Protein AF-A0A533XW30-F1 (afdb_monomer)

Structure (mmCIF, N/CA/C/O backbone):
data_AF-A0A533XW30-F1
#
_entry.id   AF-A0A533XW30-F1
#
loop_
_atom_site.group_PDB
_atom_site.id
_atom_site.type_symbol
_atom_site.label_atom_id
_atom_site.label_alt_id
_atom_site.label_comp_id
_atom_site.label_asym_id
_atom_site.label_entity_id
_atom_site.label_seq_id
_atom_site.pdbx_PDB_ins_code
_atom_site.Cartn_x
_atom_site.Cartn_y
_atom_site.Cartn_z
_atom_site.occupancy
_atom_site.B_iso_or_equiv
_atom_site.auth_seq_id
_atom_site.auth_comp_id
_atom_site.auth_asym_id
_atom_site.auth_atom_id
_atom_site.pdbx_PDB_model_num
ATOM 1 N N . ALA A 1 1 ? -16.658 -0.355 0.152 1.00 88.31 1 ALA A N 1
ATOM 2 C CA . ALA A 1 1 ? -16.508 0.813 -0.761 1.00 88.31 1 ALA A CA 1
ATOM 3 C C . ALA A 1 1 ? -15.546 0.482 -1.913 1.00 88.31 1 ALA A C 1
ATOM 5 O O . ALA A 1 1 ? -14.877 -0.538 -1.824 1.00 88.31 1 ALA A O 1
ATOM 6 N N . PHE A 1 2 ? -15.464 1.294 -2.980 1.00 96.94 2 PHE A N 1
ATOM 7 C CA . PHE A 1 2 ? -14.428 1.165 -4.026 1.00 96.94 2 PHE A CA 1
ATOM 8 C 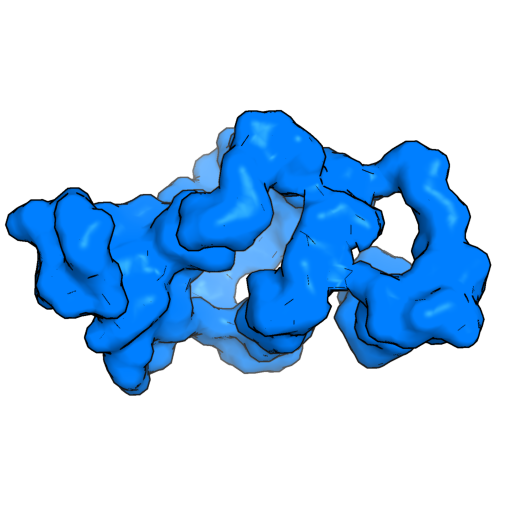C . PHE A 1 2 ? -13.508 2.392 -4.002 1.00 96.94 2 PHE A C 1
ATOM 10 O O . PHE A 1 2 ? -13.936 3.493 -4.352 1.00 96.94 2 PHE A O 1
ATOM 17 N N . ILE A 1 3 ? -12.260 2.215 -3.565 1.00 98.19 3 ILE A N 1
ATOM 18 C CA . ILE A 1 3 ? -11.280 3.296 -3.401 1.00 98.19 3 ILE A CA 1
ATOM 19 C C . ILE A 1 3 ? -10.204 3.171 -4.476 1.00 98.19 3 ILE A C 1
ATOM 21 O O . ILE A 1 3 ? -9.619 2.110 -4.650 1.00 98.19 3 ILE A O 1
ATOM 25 N N . ARG A 1 4 ? -9.919 4.261 -5.192 1.00 97.88 4 ARG A N 1
ATOM 26 C CA . ARG A 1 4 ? -8.837 4.320 -6.185 1.00 97.88 4 ARG A CA 1
ATOM 27 C C . ARG A 1 4 ? -7.686 5.154 -5.654 1.00 97.88 4 ARG A C 1
ATOM 29 O O . ARG A 1 4 ? -7.915 6.236 -5.109 1.00 97.88 4 ARG A O 1
ATOM 36 N N . VAL A 1 5 ? -6.470 4.669 -5.857 1.00 97.69 5 VAL A N 1
ATOM 37 C CA . VAL A 1 5 ? -5.233 5.354 -5.494 1.00 97.69 5 VAL A CA 1
ATOM 38 C C . VAL A 1 5 ? -4.272 5.232 -6.663 1.00 97.69 5 VAL A C 1
ATOM 40 O O . VAL A 1 5 ? -3.973 4.124 -7.084 1.00 97.69 5 VAL A O 1
ATOM 43 N N . ASN A 1 6 ? -3.790 6.362 -7.175 1.00 97.19 6 ASN A N 1
ATOM 44 C CA . ASN A 1 6 ? -2.651 6.368 -8.083 1.00 97.19 6 ASN A CA 1
ATOM 45 C C . ASN A 1 6 ? -1.392 6.619 -7.249 1.00 97.19 6 ASN A C 1
ATOM 47 O O . ASN A 1 6 ? -1.242 7.688 -6.653 1.00 97.19 6 ASN A O 1
ATOM 51 N N . CYS A 1 7 ? -0.536 5.604 -7.154 1.00 96.12 7 CYS A N 1
ATOM 52 C CA . CYS A 1 7 ? 0.643 5.609 -6.298 1.00 96.12 7 CYS A CA 1
ATOM 53 C C . CYS A 1 7 ? 1.715 6.585 -6.798 1.00 96.12 7 CYS A C 1
ATOM 55 O O . CYS A 1 7 ? 2.387 7.201 -5.977 1.00 96.12 7 CYS A O 1
ATOM 57 N N . ALA A 1 8 ? 1.817 6.792 -8.113 1.00 94.88 8 ALA A N 1
ATOM 58 C CA . ALA A 1 8 ? 2.750 7.745 -8.714 1.00 94.88 8 ALA A CA 1
ATOM 59 C C . ALA A 1 8 ? 2.338 9.217 -8.500 1.00 94.88 8 ALA A C 1
ATOM 61 O O . ALA A 1 8 ? 3.181 10.111 -8.530 1.00 94.88 8 ALA A O 1
ATOM 62 N N . ALA A 1 9 ? 1.049 9.486 -8.263 1.00 95.75 9 ALA A N 1
ATOM 63 C CA . ALA A 1 9 ? 0.530 10.839 -8.047 1.00 95.75 9 ALA A CA 1
ATOM 64 C C . ALA A 1 9 ? 0.719 11.363 -6.610 1.00 95.75 9 ALA A C 1
ATOM 66 O O . ALA A 1 9 ? 0.489 12.546 -6.351 1.00 95.75 9 ALA A O 1
ATOM 67 N N . ILE A 1 10 ? 1.098 10.500 -5.663 1.00 95.38 10 ILE A N 1
ATOM 68 C CA . ILE A 1 10 ? 1.284 10.862 -4.255 1.00 95.38 10 ILE A CA 1
ATOM 69 C C . ILE A 1 10 ? 2.786 10.973 -3.971 1.00 95.38 10 ILE A C 1
ATOM 71 O O . ILE A 1 10 ? 3.535 10.059 -4.315 1.00 95.38 10 ILE A O 1
ATOM 75 N N . PRO A 1 11 ? 3.252 12.045 -3.303 1.00 95.31 11 PRO A N 1
ATOM 76 C CA . PRO A 1 11 ? 4.650 12.151 -2.909 1.00 95.31 11 PRO A CA 1
ATOM 77 C C . PRO A 1 11 ? 5.120 10.929 -2.113 1.00 95.31 11 PRO A C 1
ATOM 79 O O . PRO A 1 11 ? 4.439 10.478 -1.190 1.00 95.31 11 PRO A O 1
ATOM 82 N N . THR A 1 12 ? 6.324 10.443 -2.415 1.00 92.88 12 THR A N 1
ATOM 83 C CA . THR A 1 12 ? 6.968 9.294 -1.752 1.00 92.88 12 THR A CA 1
ATOM 84 C C . THR A 1 12 ? 6.962 9.411 -0.225 1.00 92.88 12 THR A C 1
ATOM 86 O O . THR A 1 12 ? 6.778 8.420 0.470 1.00 92.88 12 THR A O 1
ATOM 89 N N . SER A 1 13 ? 7.110 10.621 0.317 1.00 91.94 13 SER A N 1
ATOM 90 C CA . SER A 1 13 ? 7.095 10.871 1.763 1.00 91.94 13 SER A CA 1
ATOM 91 C C . SER A 1 13 ? 5.711 10.753 2.4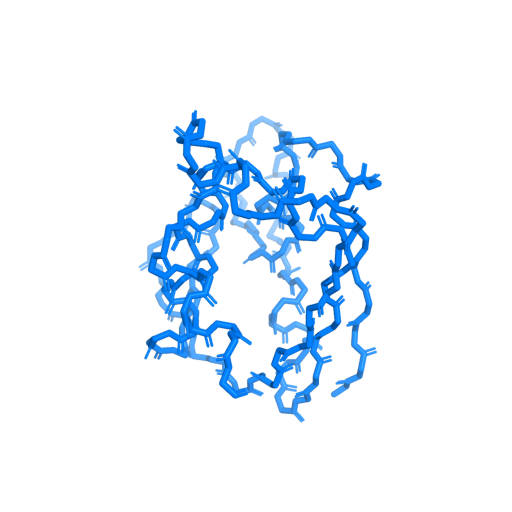11 1.00 91.94 13 SER A C 1
ATOM 93 O O . SER A 1 13 ? 5.616 10.649 3.630 1.00 91.94 13 SER A O 1
ATOM 95 N N . LEU A 1 14 ? 4.634 10.782 1.621 1.00 94.44 14 LEU A N 1
ATOM 96 C CA . LEU A 1 14 ? 3.252 10.782 2.104 1.00 94.44 14 LEU A CA 1
ATOM 97 C C . LEU A 1 14 ? 2.493 9.497 1.768 1.00 94.44 14 LEU A C 1
ATOM 99 O O . LEU A 1 14 ? 1.482 9.224 2.410 1.00 94.44 14 LEU A O 1
ATOM 103 N N . ILE A 1 15 ? 2.958 8.695 0.806 1.00 96.69 15 ILE A N 1
ATOM 104 C CA . ILE A 1 15 ? 2.221 7.517 0.321 1.00 96.69 15 ILE A CA 1
ATOM 105 C C . ILE A 1 15 ? 1.883 6.516 1.432 1.00 96.69 15 ILE A C 1
ATOM 107 O O . ILE A 1 15 ? 0.749 6.047 1.492 1.00 96.69 15 ILE A O 1
ATOM 111 N N . ALA A 1 16 ? 2.810 6.241 2.354 1.00 96.12 16 ALA A N 1
ATOM 112 C CA . ALA A 1 16 ? 2.550 5.340 3.477 1.00 96.12 16 ALA A CA 1
ATOM 113 C C . ALA A 1 16 ? 1.429 5.877 4.385 1.00 96.12 16 ALA A C 1
ATOM 115 O O . ALA A 1 16 ? 0.497 5.157 4.731 1.00 96.12 16 ALA A O 1
ATOM 116 N N . SER A 1 17 ? 1.483 7.171 4.704 1.00 96.50 17 SER A N 1
ATOM 117 C CA . SER A 1 17 ? 0.481 7.860 5.521 1.00 96.50 17 SER A CA 1
ATOM 118 C C . SER A 1 17 ? -0.885 7.945 4.828 1.00 96.50 17 SER A C 1
ATOM 120 O O . SER A 1 17 ? -1.918 7.812 5.478 1.00 96.50 17 SER A O 1
ATOM 122 N N . GLU A 1 18 ? -0.925 8.113 3.504 1.00 97.12 18 GLU A N 1
ATOM 123 C CA . GLU A 1 18 ? -2.177 8.086 2.741 1.00 97.12 18 GLU A CA 1
ATOM 124 C C . GLU A 1 18 ? -2.779 6.676 2.693 1.00 97.12 18 GLU A C 1
ATOM 126 O O . GLU A 1 18 ? -3.977 6.513 2.929 1.00 97.12 18 GLU A O 1
ATOM 131 N N . LEU A 1 19 ? -1.975 5.645 2.413 1.00 97.81 19 LEU A N 1
ATOM 132 C CA . LEU A 1 19 ? -2.456 4.266 2.291 1.00 97.81 19 LEU A CA 1
ATOM 133 C C . LEU A 1 19 ? -2.884 3.673 3.635 1.00 97.81 19 LEU A C 1
ATOM 135 O O . LEU A 1 19 ? -3.975 3.106 3.724 1.00 97.81 19 LEU A O 1
ATOM 139 N N . PHE A 1 20 ? -2.060 3.829 4.668 1.00 97.69 20 PHE A N 1
ATOM 140 C CA . PHE A 1 20 ? -2.231 3.149 5.955 1.00 97.69 20 PHE A CA 1
ATOM 141 C C . PHE A 1 20 ? -2.713 4.072 7.075 1.00 97.69 20 PHE A C 1
ATOM 143 O O . PHE A 1 20 ? -3.074 3.598 8.144 1.00 97.69 20 PHE A O 1
ATOM 150 N N . GLY A 1 21 ? -2.779 5.381 6.834 1.00 97.69 21 GLY A N 1
ATOM 151 C CA . GLY A 1 21 ? -3.151 6.354 7.852 1.00 97.69 21 GLY A CA 1
ATOM 152 C C . GLY A 1 21 ? -1.977 6.710 8.756 1.00 97.69 21 GLY A C 1
ATOM 153 O O . GLY A 1 21 ? -0.872 6.177 8.641 1.00 97.69 21 GLY A O 1
ATOM 154 N N . HIS A 1 22 ? -2.218 7.634 9.679 1.00 97.88 22 HIS A N 1
ATOM 155 C CA . HIS A 1 22 ? -1.231 8.029 10.680 1.00 97.88 22 HIS A CA 1
ATOM 156 C C . HIS A 1 22 ? -1.891 8.416 11.995 1.00 97.88 22 HIS A C 1
ATOM 158 O O . HIS A 1 22 ? -3.017 8.926 12.028 1.00 97.88 22 HIS A O 1
ATOM 164 N N . GLU A 1 23 ? -1.149 8.216 13.078 1.00 97.88 23 GLU A N 1
ATOM 165 C CA . GLU A 1 23 ? -1.504 8.733 14.392 1.00 97.88 23 GLU A CA 1
ATOM 166 C C . GLU A 1 23 ? -1.098 10.201 14.553 1.00 97.88 23 GLU A C 1
ATOM 168 O O . GLU A 1 23 ? -0.194 10.718 13.887 1.00 97.88 23 GLU A O 1
ATOM 173 N N . LYS A 1 24 ? -1.773 10.897 15.472 1.00 96.81 24 LYS A N 1
ATOM 174 C CA . LYS A 1 24 ? -1.392 12.263 15.839 1.00 96.81 24 LYS A CA 1
ATOM 175 C C . LYS A 1 24 ? 0.036 12.259 16.394 1.00 96.81 24 LYS A C 1
ATOM 177 O O . LYS A 1 24 ? 0.334 11.521 17.325 1.00 96.81 24 LYS A O 1
ATOM 182 N N . GLY A 1 25 ? 0.891 13.131 15.866 1.00 95.50 25 GLY A N 1
ATOM 183 C CA . GLY A 1 25 ? 2.288 13.254 16.285 1.00 95.50 25 GLY A CA 1
ATOM 184 C C . GLY A 1 25 ? 3.244 12.243 15.646 1.00 95.50 25 GLY A C 1
ATOM 185 O O . GLY A 1 25 ? 4.415 12.242 16.005 1.00 95.50 25 GLY A O 1
ATOM 186 N N . ALA A 1 26 ? 2.790 11.431 14.685 1.00 94.31 26 ALA A N 1
ATOM 187 C CA . ALA A 1 26 ? 3.640 10.457 13.996 1.00 94.31 26 ALA A CA 1
ATOM 188 C C . ALA A 1 26 ? 4.823 11.089 13.233 1.00 94.31 26 ALA A C 1
ATOM 190 O O . ALA A 1 26 ? 5.872 10.471 13.083 1.00 94.31 26 ALA A O 1
ATOM 191 N N . PHE A 1 27 ? 4.653 12.317 12.740 1.00 92.50 27 PHE A N 1
ATOM 192 C CA . PHE A 1 27 ? 5.686 13.110 12.074 1.00 92.50 27 PHE A CA 1
ATOM 193 C C . PHE A 1 27 ? 5.362 14.607 12.182 1.00 92.50 27 PHE A C 1
ATOM 195 O O . PHE A 1 27 ? 4.254 15.000 12.566 1.00 92.50 27 PHE A O 1
ATOM 202 N N . THR A 1 28 ? 6.316 15.469 11.824 1.00 90.88 28 THR A N 1
ATOM 203 C CA . THR A 1 28 ? 6.115 16.925 11.795 1.00 90.88 28 THR A CA 1
ATOM 204 C C . THR A 1 28 ? 4.963 17.290 10.855 1.00 90.88 28 THR A C 1
ATOM 206 O O . THR A 1 28 ? 5.055 17.092 9.649 1.00 90.88 28 THR A O 1
ATOM 209 N N . GLY A 1 29 ? 3.873 17.830 11.405 1.00 89.69 29 GLY A N 1
ATOM 210 C CA . GLY A 1 29 ? 2.657 18.166 10.650 1.00 89.69 29 GLY A CA 1
ATOM 211 C C . GLY A 1 29 ? 1.496 17.177 10.819 1.00 89.69 29 GLY A C 1
ATOM 212 O O . GLY A 1 29 ? 0.382 17.487 10.400 1.00 89.69 29 GLY A O 1
ATOM 213 N N . ALA A 1 30 ? 1.696 16.046 11.503 1.00 93.31 30 ALA A N 1
ATOM 214 C CA . ALA A 1 30 ? 0.632 15.115 11.892 1.00 93.31 30 ALA A CA 1
ATOM 215 C C . ALA A 1 30 ? -0.203 15.670 13.069 1.00 93.31 30 ALA A C 1
ATOM 217 O O . ALA A 1 30 ? -0.184 15.144 14.182 1.00 93.31 30 ALA A O 1
ATOM 218 N N . LEU A 1 31 ? -0.912 16.783 12.852 1.00 95.12 31 LEU A N 1
ATOM 219 C CA . LEU A 1 31 ? -1.654 17.500 13.904 1.00 95.12 31 LEU A CA 1
ATOM 220 C C . LEU A 1 31 ? -2.877 16.731 14.426 1.00 95.12 31 LEU A C 1
ATOM 222 O O . LEU A 1 31 ? -3.336 16.971 15.546 1.00 95.12 31 LEU A O 1
ATOM 226 N N . GLN A 1 32 ? -3.395 15.805 13.625 1.00 95.88 32 GLN A N 1
ATOM 227 C CA . GLN A 1 32 ? -4.547 14.968 13.934 1.00 95.88 32 GLN A CA 1
ATOM 228 C C . GLN A 1 32 ? -4.316 13.550 13.417 1.00 95.88 32 GLN A C 1
ATOM 230 O O . GLN A 1 32 ? -3.511 13.347 12.514 1.00 95.88 32 GLN A O 1
ATOM 235 N N . ARG A 1 33 ? -5.048 12.582 13.972 1.00 96.44 33 ARG A N 1
ATOM 236 C CA . ARG A 1 33 ? -5.105 11.228 13.415 1.00 96.44 33 ARG A CA 1
ATOM 237 C C . ARG A 1 33 ? -5.833 11.262 12.073 1.00 96.44 33 ARG A C 1
ATOM 239 O O . ARG A 1 33 ? -6.848 11.951 11.946 1.00 96.44 33 ARG A O 1
ATOM 246 N N . ARG A 1 34 ? -5.377 10.469 11.106 1.00 97.25 34 ARG A N 1
ATOM 247 C CA . ARG A 1 34 ? -6.063 10.288 9.822 1.00 97.25 34 ARG A CA 1
ATOM 248 C C . ARG A 1 34 ? -6.152 8.813 9.455 1.00 97.25 34 ARG A C 1
ATOM 250 O O . ARG A 1 34 ? -5.174 8.085 9.588 1.00 97.25 34 ARG A O 1
ATOM 257 N N . LEU A 1 35 ? -7.333 8.401 8.995 1.00 97.69 35 LEU A N 1
ATOM 258 C CA . LEU A 1 35 ? -7.566 7.049 8.488 1.00 97.69 35 LEU A CA 1
ATOM 259 C C . LEU A 1 35 ? -6.896 6.863 7.125 1.00 97.69 35 LEU A C 1
ATOM 261 O O . LEU A 1 35 ? -6.940 7.771 6.287 1.00 97.69 35 LEU A O 1
ATOM 265 N N . GLY A 1 36 ? -6.314 5.686 6.914 1.00 97.56 36 GLY A N 1
ATOM 266 C CA . GLY A 1 36 ? -5.712 5.302 5.639 1.00 97.56 36 GLY A CA 1
ATOM 267 C C . GLY A 1 36 ? -6.732 4.879 4.586 1.00 97.56 36 GLY A C 1
ATOM 268 O O . GLY A 1 36 ? -7.873 4.537 4.898 1.00 97.56 36 GLY A O 1
ATOM 269 N N . ARG A 1 37 ? -6.315 4.838 3.316 1.00 98.19 37 ARG A N 1
ATOM 270 C CA . ARG A 1 37 ? -7.152 4.315 2.221 1.00 98.19 37 ARG A CA 1
ATOM 271 C C . ARG A 1 37 ? -7.565 2.860 2.423 1.00 98.19 37 ARG A C 1
ATOM 273 O O . ARG A 1 37 ? -8.663 2.521 1.997 1.00 98.19 37 ARG A O 1
ATOM 280 N N . PHE A 1 38 ? -6.740 2.034 3.068 1.00 98.19 38 PHE A N 1
ATOM 281 C CA . PHE A 1 38 ? -7.110 0.653 3.393 1.00 98.19 38 PHE A CA 1
ATOM 282 C C . PHE A 1 38 ? -8.275 0.586 4.382 1.00 98.19 38 PHE A C 1
ATOM 284 O O . PHE A 1 38 ? -9.247 -0.108 4.110 1.00 98.19 38 PHE A O 1
ATOM 291 N N . GLU A 1 39 ? -8.241 1.377 5.458 1.00 97.62 39 GLU A N 1
ATOM 292 C CA . GLU A 1 39 ? -9.360 1.457 6.411 1.00 97.62 39 GLU A CA 1
ATOM 293 C C . GLU A 1 39 ? -10.635 1.970 5.733 1.00 97.62 39 GLU A C 1
ATOM 295 O O . GLU A 1 39 ? -11.723 1.453 5.951 1.00 97.62 39 GLU A O 1
ATOM 300 N N . LEU A 1 40 ? -10.509 2.975 4.860 1.00 97.81 40 LEU A N 1
ATOM 301 C CA . LEU A 1 40 ? -11.647 3.517 4.110 1.00 97.81 40 LEU A CA 1
ATOM 302 C C . LEU A 1 40 ? -12.209 2.534 3.068 1.00 97.81 40 LEU A C 1
ATOM 304 O O . LEU A 1 40 ? -13.344 2.699 2.614 1.00 97.81 40 LEU A O 1
ATOM 308 N N . ALA A 1 41 ? -11.412 1.552 2.647 1.00 98.12 41 ALA A N 1
ATOM 309 C CA . ALA A 1 41 ? -11.803 0.523 1.692 1.00 98.12 41 ALA A CA 1
ATOM 310 C C . ALA A 1 41 ? -12.358 -0.742 2.361 1.00 98.12 41 ALA A C 1
ATOM 312 O O . ALA A 1 41 ? -12.780 -1.636 1.625 1.00 98.12 41 ALA A O 1
ATOM 313 N N . ASP A 1 42 ? -12.370 -0.809 3.697 1.00 98.00 42 ASP A N 1
ATOM 314 C CA . ASP A 1 42 ? -12.803 -1.975 4.469 1.00 98.00 42 ASP A CA 1
ATOM 315 C C . ASP A 1 42 ? -14.201 -2.477 4.054 1.00 98.00 42 ASP A C 1
ATOM 317 O O . ASP A 1 42 ? -15.094 -1.698 3.687 1.00 98.00 42 ASP A O 1
ATOM 321 N N . GLY A 1 43 ? -14.355 -3.803 4.007 1.00 97.81 43 GLY A N 1
ATOM 322 C CA . GLY A 1 43 ? -15.514 -4.497 3.435 1.00 97.81 43 GLY A CA 1
ATOM 323 C C . GLY A 1 43 ? -15.697 -4.263 1.928 1.00 97.81 43 GLY A C 1
ATOM 324 O O . GLY A 1 43 ? -16.817 -4.295 1.410 1.00 97.81 43 GLY A O 1
ATOM 325 N N . GLY A 1 44 ? -14.627 -3.920 1.210 1.00 97.94 44 GLY A N 1
ATOM 326 C CA . GLY A 1 44 ? -14.701 -3.392 -0.147 1.00 97.94 44 GLY A CA 1
ATOM 327 C C . GLY A 1 44 ? -13.505 -3.730 -1.024 1.00 97.94 44 GLY A C 1
ATOM 328 O O . GLY A 1 44 ? -12.971 -4.837 -1.015 1.00 97.94 44 GLY A O 1
ATOM 329 N N . THR A 1 45 ? -13.132 -2.789 -1.887 1.00 98.50 45 THR A N 1
ATOM 330 C CA . THR A 1 45 ? -12.041 -2.961 -2.845 1.00 98.50 45 THR A CA 1
ATOM 331 C C . THR A 1 45 ? -11.201 -1.698 -2.926 1.00 98.50 45 THR A C 1
ATOM 333 O O . THR A 1 45 ? -11.735 -0.589 -3.013 1.00 98.50 45 THR A O 1
ATOM 336 N N . ILE A 1 46 ? -9.885 -1.878 -2.949 1.00 98.50 46 ILE A N 1
ATOM 337 C CA . ILE A 1 46 ? -8.920 -0.831 -3.264 1.00 98.50 46 ILE A CA 1
ATOM 338 C C . ILE A 1 46 ? -8.254 -1.144 -4.603 1.00 98.50 46 ILE A C 1
ATOM 340 O O . ILE A 1 46 ? -7.820 -2.268 -4.848 1.00 98.50 46 ILE A O 1
ATOM 344 N N . PHE A 1 47 ? -8.195 -0.148 -5.478 1.00 98.50 47 PHE A N 1
ATOM 345 C CA . PHE A 1 47 ? -7.445 -0.193 -6.723 1.00 98.50 47 PHE A CA 1
ATOM 346 C C . PHE A 1 47 ? -6.187 0.660 -6.579 1.00 98.50 47 PHE A C 1
ATOM 348 O O . PHE A 1 47 ? -6.285 1.868 -6.344 1.00 98.50 47 PHE A O 1
ATOM 355 N N . LEU A 1 48 ? -5.032 0.013 -6.699 1.00 98.19 48 LEU A N 1
ATOM 356 C CA . LEU A 1 48 ? -3.705 0.608 -6.645 1.00 98.19 48 LEU A CA 1
ATOM 357 C C . LEU A 1 48 ? -3.155 0.694 -8.068 1.00 98.19 48 LEU A C 1
ATOM 359 O O . LEU A 1 48 ? -2.776 -0.312 -8.663 1.00 98.19 48 LEU A O 1
ATOM 363 N N . ASP A 1 49 ? -3.149 1.899 -8.613 1.00 98.06 49 ASP A N 1
ATOM 364 C CA . ASP A 1 49 ? -2.592 2.199 -9.923 1.00 98.06 49 ASP A CA 1
ATOM 365 C C . ASP A 1 49 ? -1.130 2.629 -9.789 1.00 98.06 49 ASP A C 1
ATOM 367 O O . ASP A 1 49 ? -0.759 3.308 -8.829 1.00 98.06 49 ASP A O 1
ATOM 371 N N . GLU A 1 50 ? -0.310 2.238 -10.755 1.00 97.12 50 GLU A N 1
ATOM 372 C CA . GLU A 1 50 ? 1.144 2.410 -10.746 1.00 97.12 50 GLU A CA 1
ATOM 373 C C . GLU A 1 50 ? 1.848 1.846 -9.502 1.00 97.12 50 GLU A C 1
ATOM 375 O O . GLU A 1 50 ? 2.680 2.498 -8.871 1.00 97.12 50 GLU A O 1
ATOM 380 N N . ILE A 1 51 ? 1.557 0.586 -9.150 1.00 96.44 51 ILE A N 1
ATOM 381 C CA . ILE A 1 51 ? 2.156 -0.043 -7.957 1.00 96.44 51 ILE A CA 1
ATOM 382 C C . ILE A 1 51 ? 3.686 -0.126 -8.007 1.00 96.44 51 ILE A C 1
ATOM 384 O O . ILE A 1 51 ? 4.331 -0.233 -6.966 1.00 96.44 51 ILE A O 1
ATOM 388 N N . GLY A 1 52 ? 4.271 -0.121 -9.209 1.00 95.94 52 GLY A N 1
ATOM 389 C CA . GLY A 1 52 ? 5.718 -0.183 -9.395 1.00 95.94 52 GLY A CA 1
ATOM 390 C C . GLY A 1 52 ? 6.446 1.082 -8.921 1.00 95.94 52 GLY A C 1
ATOM 391 O O . GLY A 1 52 ? 7.670 1.066 -8.814 1.00 95.94 52 GLY A O 1
ATOM 392 N N . ASP A 1 53 ? 5.709 2.156 -8.627 1.00 95.06 53 ASP A N 1
ATOM 393 C CA . ASP A 1 53 ? 6.216 3.403 -8.051 1.00 95.06 53 ASP A CA 1
ATOM 394 C C . ASP A 1 53 ? 6.200 3.406 -6.512 1.00 95.06 53 ASP A C 1
ATOM 396 O O . ASP A 1 53 ? 6.646 4.368 -5.884 1.00 95.06 53 ASP A O 1
ATOM 400 N N . LEU A 1 54 ? 5.711 2.333 -5.876 1.00 96.75 54 LEU A N 1
ATOM 401 C CA . LEU A 1 54 ? 5.702 2.238 -4.420 1.00 96.75 54 LEU A CA 1
ATOM 402 C C . LEU A 1 54 ? 7.131 2.185 -3.851 1.00 96.75 54 LEU A C 1
ATOM 404 O O . LEU A 1 54 ? 7.930 1.346 -4.273 1.00 96.75 54 LEU A O 1
ATOM 408 N N . PRO A 1 55 ? 7.448 2.994 -2.825 1.00 96.31 55 PRO A N 1
ATOM 409 C CA . PRO A 1 55 ? 8.717 2.895 -2.109 1.00 96.31 55 PRO A CA 1
ATOM 410 C C . PRO A 1 55 ? 8.866 1.540 -1.412 1.00 96.31 55 PRO A C 1
ATOM 412 O O . PRO A 1 55 ? 7.875 0.955 -0.971 1.00 96.31 55 PRO A O 1
ATOM 415 N N . ALA A 1 56 ? 10.103 1.071 -1.233 1.00 94.62 56 ALA A N 1
ATOM 416 C CA . ALA A 1 56 ? 10.390 -0.240 -0.640 1.00 94.62 56 ALA A CA 1
ATOM 417 C C . ALA A 1 56 ? 9.713 -0.451 0.731 1.00 94.62 56 ALA A C 1
ATOM 419 O O . ALA A 1 56 ? 9.134 -1.505 0.980 1.00 94.62 56 ALA A O 1
ATOM 420 N N . GLU A 1 57 ? 9.712 0.565 1.596 1.00 92.38 57 GLU A N 1
ATOM 421 C CA . GLU A 1 57 ? 9.049 0.509 2.908 1.00 92.38 57 GLU A CA 1
ATOM 422 C C . GLU A 1 57 ? 7.527 0.340 2.784 1.00 92.38 57 GLU A C 1
ATOM 424 O O . GLU A 1 57 ? 6.906 -0.425 3.520 1.00 92.38 57 GLU A O 1
ATOM 429 N N . THR A 1 58 ? 6.919 0.999 1.796 1.00 96.44 58 THR A N 1
ATOM 430 C CA . THR A 1 58 ? 5.480 0.883 1.525 1.00 96.44 58 THR A CA 1
ATOM 431 C C . THR A 1 58 ? 5.136 -0.478 0.919 1.00 96.44 58 THR A C 1
ATOM 433 O O . THR A 1 58 ? 4.088 -1.034 1.236 1.00 96.44 58 THR A O 1
ATOM 436 N N . GLN A 1 59 ? 6.031 -1.059 0.110 1.00 97.56 59 GLN A N 1
ATOM 437 C CA . GLN A 1 59 ? 5.882 -2.428 -0.396 1.00 97.56 59 GLN A CA 1
ATOM 438 C C . GLN A 1 59 ? 5.882 -3.461 0.741 1.00 97.56 59 GLN A C 1
ATOM 440 O O . GLN A 1 59 ? 5.102 -4.409 0.697 1.00 97.56 59 GLN A O 1
ATOM 445 N N . ILE A 1 60 ? 6.715 -3.272 1.773 1.00 95.44 60 ILE A N 1
ATOM 446 C CA . ILE A 1 60 ? 6.743 -4.144 2.961 1.00 95.44 60 ILE A CA 1
ATOM 447 C C . ILE A 1 60 ? 5.407 -4.082 3.702 1.00 95.44 60 ILE A C 1
ATOM 449 O O . ILE A 1 60 ? 4.820 -5.121 3.999 1.00 95.44 60 ILE A O 1
ATOM 453 N N . ALA A 1 61 ? 4.908 -2.874 3.968 1.00 95.38 61 ALA A N 1
ATOM 454 C CA . ALA A 1 61 ? 3.622 -2.697 4.631 1.00 95.38 61 ALA A CA 1
ATOM 455 C C . ALA A 1 61 ? 2.478 -3.303 3.803 1.00 95.38 61 ALA A C 1
ATOM 457 O O . ALA A 1 61 ? 1.680 -4.064 4.338 1.00 95.38 61 ALA A O 1
ATOM 458 N N . LEU A 1 62 ? 2.447 -3.064 2.486 1.00 97.31 62 LEU A N 1
ATOM 459 C CA . LEU A 1 62 ? 1.451 -3.653 1.587 1.00 97.31 62 LEU A CA 1
ATOM 460 C C . LEU A 1 62 ? 1.485 -5.188 1.605 1.00 97.31 62 LEU A C 1
ATOM 462 O O . LEU A 1 62 ? 0.434 -5.823 1.643 1.00 97.31 62 LEU A O 1
ATOM 466 N N . LEU A 1 63 ? 2.677 -5.790 1.604 1.00 96.81 63 LEU A N 1
ATOM 467 C CA . LEU A 1 63 ? 2.825 -7.239 1.711 1.00 96.81 63 LEU A CA 1
ATOM 468 C C . LEU A 1 63 ? 2.208 -7.772 3.010 1.00 96.81 63 LEU A C 1
ATOM 470 O O . LEU A 1 63 ? 1.496 -8.775 2.956 1.00 96.81 63 LEU A O 1
ATOM 474 N N . ARG A 1 64 ? 2.432 -7.093 4.146 1.00 94.50 64 ARG A N 1
ATOM 475 C CA . ARG A 1 64 ? 1.800 -7.457 5.425 1.00 94.50 64 ARG A CA 1
ATOM 476 C C . ARG A 1 64 ? 0.280 -7.396 5.327 1.00 94.50 64 ARG A C 1
ATOM 478 O O . ARG A 1 64 ? -0.366 -8.368 5.695 1.00 94.50 64 ARG A O 1
ATOM 485 N N . VAL A 1 65 ? -0.295 -6.358 4.710 1.00 96.25 65 VAL A N 1
ATOM 486 C CA . VAL A 1 65 ? -1.756 -6.286 4.497 1.00 96.25 65 VAL A CA 1
ATOM 487 C C . VAL A 1 65 ? -2.279 -7.490 3.717 1.00 96.25 65 VAL A C 1
ATOM 489 O O . VAL A 1 65 ? -3.283 -8.088 4.094 1.00 96.25 65 VAL A O 1
ATOM 492 N N . LEU A 1 66 ? -1.598 -7.873 2.635 1.00 96.31 66 LEU A N 1
ATOM 493 C CA . LEU A 1 66 ? -2.019 -8.997 1.794 1.00 96.31 66 LEU A CA 1
ATOM 494 C C . LEU A 1 66 ? -1.913 -10.354 2.506 1.00 96.31 66 LEU A C 1
ATOM 496 O O . LEU A 1 66 ? -2.640 -11.284 2.156 1.00 96.31 66 LEU A O 1
ATOM 500 N N . GLN A 1 67 ? -0.993 -10.491 3.461 1.00 95.12 67 GLN A N 1
ATOM 501 C CA . GLN A 1 67 ? -0.746 -11.739 4.186 1.00 95.12 67 GLN A CA 1
ATOM 502 C C . GLN A 1 67 ? -1.582 -11.850 5.464 1.00 95.12 67 GLN A C 1
ATOM 504 O O . GLN A 1 67 ? -2.198 -12.886 5.700 1.00 95.12 67 GLN A O 1
ATOM 509 N N . GLU A 1 68 ? -1.586 -10.793 6.270 1.00 96.06 68 GLU A N 1
ATOM 510 C CA . GLU A 1 68 ? -2.141 -10.756 7.626 1.00 96.06 68 GLU A CA 1
ATOM 511 C C . GLU A 1 68 ? -3.567 -10.196 7.649 1.00 96.06 68 GLU A C 1
ATOM 513 O O . GLU A 1 68 ? -4.294 -10.441 8.605 1.00 96.06 68 GLU A O 1
ATOM 518 N N . ARG A 1 69 ? -3.998 -9.489 6.591 1.00 96.38 69 ARG A N 1
ATOM 519 C CA . ARG A 1 69 ? -5.254 -8.713 6.574 1.00 96.38 69 ARG A CA 1
ATOM 520 C C . ARG A 1 69 ? -5.318 -7.685 7.705 1.00 96.38 69 ARG A C 1
ATOM 522 O O . ARG A 1 69 ? -6.377 -7.408 8.266 1.00 96.38 69 ARG A O 1
ATOM 529 N N . GLU A 1 70 ? -4.166 -7.107 8.021 1.00 96.88 70 GLU A N 1
ATOM 530 C CA . GLU A 1 70 ? -4.002 -6.082 9.043 1.00 96.88 70 GLU A CA 1
ATOM 531 C C . GLU A 1 70 ? -3.160 -4.925 8.511 1.00 96.88 70 GLU A C 1
ATOM 533 O O . GLU A 1 70 ? -2.286 -5.108 7.661 1.00 96.88 70 GLU A O 1
ATOM 538 N N . ILE A 1 71 ? -3.416 -3.726 9.029 1.00 97.06 71 ILE A N 1
ATOM 539 C CA . ILE A 1 71 ? -2.553 -2.559 8.849 1.00 97.06 71 ILE A CA 1
ATOM 540 C C . ILE A 1 71 ? -2.093 -2.024 10.203 1.00 97.06 71 ILE A C 1
ATOM 542 O O . ILE A 1 71 ? -2.773 -2.182 11.216 1.00 97.06 71 ILE A O 1
ATOM 546 N N . GLU A 1 72 ? -0.993 -1.284 10.183 1.00 96.56 72 GLU A N 1
ATOM 547 C CA . GLU A 1 72 ? -0.578 -0.399 11.268 1.00 96.56 72 GLU A CA 1
ATOM 548 C C . GLU A 1 72 ? -0.515 1.027 10.716 1.00 96.56 72 GLU A C 1
ATOM 550 O O . GLU A 1 72 ? 0.026 1.266 9.630 1.00 96.56 72 GLU A O 1
ATOM 555 N N . ARG A 1 73 ? -1.076 1.992 11.451 1.00 96.81 73 ARG A N 1
ATOM 556 C CA . ARG A 1 73 ? -0.951 3.407 11.079 1.00 96.81 73 ARG A CA 1
ATOM 557 C C . ARG A 1 73 ? 0.488 3.866 11.280 1.00 96.81 73 ARG A C 1
ATOM 559 O O . ARG A 1 73 ? 1.155 3.445 12.224 1.00 96.81 73 ARG A O 1
ATOM 566 N N . VAL A 1 74 ? 0.947 4.813 10.465 1.00 96.38 74 VAL A N 1
ATOM 567 C CA . VAL A 1 74 ? 2.259 5.441 10.666 1.00 96.38 74 VAL A CA 1
ATOM 568 C C . VAL A 1 74 ? 2.314 6.077 12.060 1.00 96.38 74 VAL A C 1
ATOM 570 O O . VAL A 1 74 ? 1.432 6.857 12.429 1.00 96.38 74 VAL A O 1
ATOM 573 N N . GLY A 1 75 ? 3.350 5.735 12.830 1.00 94.75 75 GLY A N 1
ATOM 574 C CA . GLY A 1 75 ? 3.536 6.188 14.213 1.00 94.75 75 GLY A CA 1
ATOM 575 C C . GLY A 1 75 ? 2.634 5.505 15.248 1.00 94.75 75 GLY A C 1
ATOM 576 O O . GLY A 1 75 ? 2.657 5.900 16.411 1.00 94.75 75 GLY A O 1
ATOM 577 N N . GLY A 1 76 ? 1.851 4.501 14.849 1.00 93.62 76 GLY A N 1
ATOM 578 C CA . GLY A 1 76 ? 1.086 3.635 15.741 1.00 93.62 76 GLY A CA 1
ATOM 579 C C . GLY A 1 76 ? 1.663 2.219 15.788 1.00 93.62 76 GLY A C 1
ATOM 580 O O . GLY A 1 76 ? 2.416 1.817 14.909 1.00 93.62 76 GLY A O 1
ATOM 581 N N . SER A 1 77 ? 1.295 1.463 16.820 1.00 92.75 77 SER A N 1
ATOM 582 C CA . SER A 1 77 ? 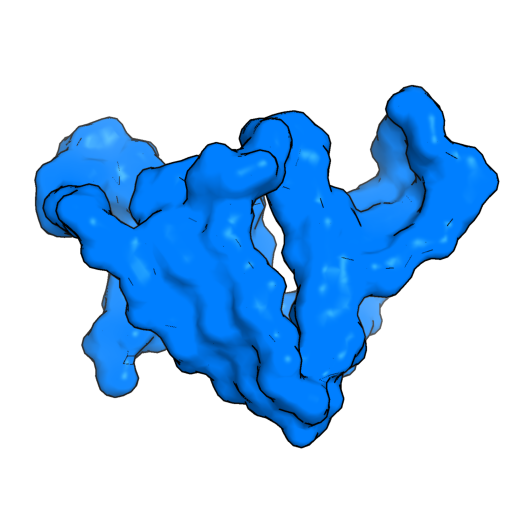1.633 0.036 16.977 1.00 92.75 77 SER A CA 1
ATOM 583 C C . SER A 1 77 ? 0.396 -0.861 17.067 1.00 92.75 77 SER A C 1
ATOM 585 O O . SER A 1 77 ? 0.501 -2.061 17.305 1.00 92.75 77 SER A O 1
ATOM 587 N N . GLN A 1 78 ? -0.794 -0.273 16.932 1.00 95.00 78 GLN A N 1
ATOM 588 C CA . GLN A 1 78 ? -2.043 -1.014 16.945 1.00 95.00 78 GLN A CA 1
ATOM 589 C C . GLN A 1 78 ? -2.273 -1.648 15.571 1.00 95.00 78 GLN A C 1
ATOM 591 O O . GLN A 1 78 ? -2.461 -0.924 14.591 1.00 95.00 78 GLN A O 1
ATOM 596 N N . SER A 1 79 ? -2.338 -2.979 15.537 1.00 95.56 79 SER A N 1
ATOM 597 C CA . SER A 1 79 ? -2.875 -3.723 14.399 1.00 95.56 79 SER A CA 1
ATOM 598 C C . SER A 1 79 ? -4.366 -3.449 14.226 1.00 95.56 79 SER A C 1
ATOM 600 O O . SER A 1 79 ? -5.149 -3.512 15.181 1.00 95.56 79 SER A O 1
ATOM 602 N N . ILE A 1 80 ? -4.768 -3.159 12.994 1.00 97.12 80 ILE A N 1
ATOM 603 C CA . ILE A 1 80 ? -6.152 -2.903 12.604 1.00 97.12 80 ILE A CA 1
ATOM 604 C C . ILE A 1 80 ? -6.507 -3.898 11.509 1.00 97.12 80 ILE A C 1
ATOM 606 O O . ILE A 1 80 ? -5.947 -3.837 10.415 1.00 97.12 80 ILE A O 1
ATOM 610 N N . SER A 1 81 ? -7.434 -4.807 11.805 1.00 97.69 81 SER A N 1
ATOM 611 C CA . SER A 1 81 ? -7.925 -5.770 10.819 1.00 97.69 81 SER A CA 1
ATOM 612 C C . SER A 1 81 ? -8.723 -5.066 9.722 1.00 97.69 81 SER A C 1
ATOM 614 O O . SER A 1 81 ? -9.504 -4.157 10.008 1.00 97.69 81 SER A O 1
ATOM 616 N N . VAL A 1 82 ? -8.507 -5.486 8.475 1.00 97.38 82 VAL A N 1
ATOM 617 C CA . VAL A 1 82 ? -9.191 -4.973 7.286 1.00 97.38 82 VAL A CA 1
ATOM 618 C C . VAL A 1 82 ? -9.555 -6.125 6.346 1.00 97.38 82 VAL A C 1
ATOM 620 O O . VAL A 1 82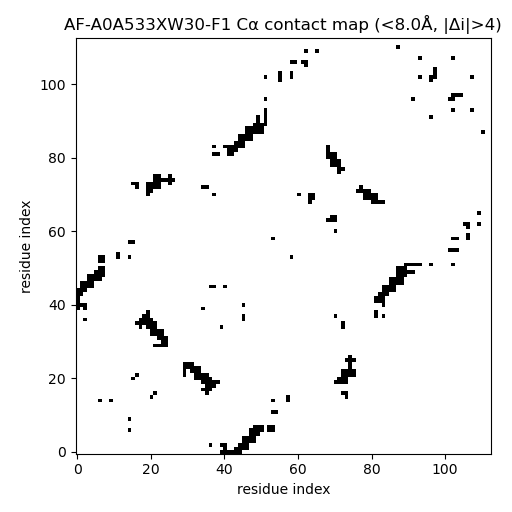 ? -8.733 -6.989 6.046 1.00 97.38 82 VAL A O 1
ATOM 623 N N . ASP A 1 83 ? -10.779 -6.129 5.827 1.00 97.50 83 ASP A N 1
ATOM 624 C CA . ASP A 1 83 ? -11.226 -7.048 4.779 1.00 97.50 83 ASP A CA 1
ATOM 625 C C . ASP A 1 83 ? -11.3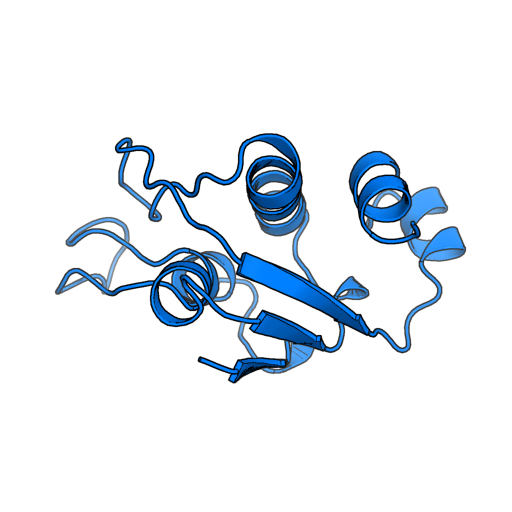66 -6.293 3.457 1.00 97.50 83 ASP A C 1
ATOM 627 O O . ASP A 1 83 ? -12.407 -5.722 3.122 1.00 97.50 83 ASP A O 1
ATOM 631 N N . VAL A 1 84 ? -10.265 -6.238 2.706 1.00 97.62 84 VAL A N 1
ATOM 632 C CA . VAL A 1 84 ? -10.169 -5.451 1.474 1.00 97.62 84 VAL A CA 1
ATOM 633 C C . VAL A 1 84 ? -9.705 -6.329 0.326 1.00 97.62 84 VAL A C 1
ATOM 635 O O . VAL A 1 84 ? -8.638 -6.940 0.367 1.00 97.62 84 VAL A O 1
ATOM 638 N N . ARG A 1 85 ? -10.469 -6.323 -0.767 1.00 97.19 85 ARG A N 1
ATOM 639 C CA . ARG A 1 85 ? -10.000 -6.851 -2.048 1.00 97.19 85 ARG A CA 1
ATOM 640 C C . ARG A 1 85 ? -9.020 -5.862 -2.679 1.00 97.19 85 ARG A C 1
ATOM 642 O O . ARG A 1 85 ? -9.369 -4.705 -2.902 1.00 97.19 85 ARG A O 1
ATOM 649 N N . VAL A 1 86 ? -7.820 -6.315 -3.021 1.00 97.69 86 VAL A N 1
ATOM 650 C CA . VAL A 1 86 ? -6.812 -5.481 -3.688 1.00 97.69 86 VAL A CA 1
ATOM 651 C C . VAL A 1 86 ? -6.819 -5.763 -5.186 1.00 97.69 86 VAL A C 1
ATOM 653 O O . VAL A 1 86 ? -6.761 -6.913 -5.612 1.00 97.69 86 VAL A O 1
ATOM 656 N N . LEU A 1 87 ? -6.903 -4.703 -5.982 1.00 97.88 87 LEU A N 1
ATOM 657 C CA . LEU A 1 87 ? -6.660 -4.713 -7.419 1.00 97.88 87 LEU A CA 1
ATOM 658 C C . LEU A 1 87 ? -5.444 -3.832 -7.689 1.00 97.88 87 LEU A C 1
ATOM 660 O O . LEU A 1 87 ? -5.348 -2.739 -7.136 1.00 97.88 87 LEU A O 1
ATOM 664 N N . ALA A 1 88 ? -4.530 -4.290 -8.534 1.00 97.38 88 ALA A N 1
ATOM 665 C CA . ALA A 1 88 ? -3.289 -3.587 -8.817 1.00 97.38 88 ALA A CA 1
ATOM 666 C C . ALA A 1 88 ? -3.066 -3.439 -10.324 1.00 97.38 88 ALA A C 1
ATOM 668 O O . ALA A 1 88 ? -3.373 -4.351 -11.091 1.00 97.38 88 ALA A O 1
ATOM 669 N N . ALA A 1 89 ? -2.509 -2.304 -10.734 1.00 97.19 89 ALA A N 1
ATOM 670 C CA . ALA A 1 89 ? -2.056 -2.049 -12.094 1.00 97.19 89 ALA A CA 1
ATOM 671 C C . ALA A 1 89 ? -0.714 -1.311 -12.073 1.00 97.19 89 ALA A C 1
ATOM 673 O O . ALA A 1 8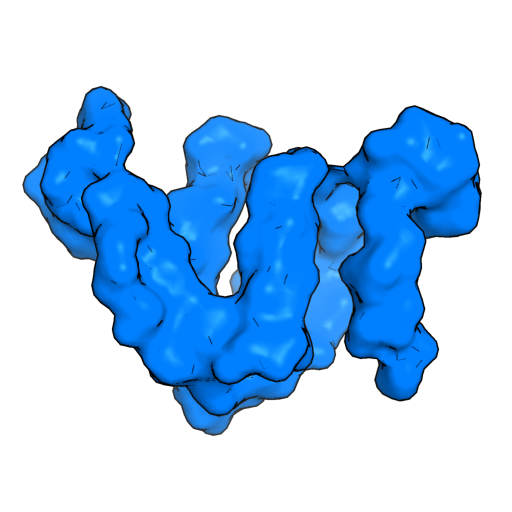9 ? -0.371 -0.636 -11.103 1.00 97.19 89 ALA A O 1
ATOM 674 N N . THR A 1 90 ? 0.068 -1.453 -13.138 1.00 96.75 90 THR A N 1
ATOM 675 C CA . THR A 1 90 ? 1.268 -0.643 -13.362 1.00 96.75 90 THR A CA 1
ATOM 676 C C . THR A 1 90 ? 1.677 -0.689 -14.826 1.00 96.75 90 THR A C 1
ATOM 678 O O . THR A 1 90 ? 1.460 -1.695 -15.504 1.00 96.75 90 THR A O 1
ATOM 681 N N . ASN A 1 91 ? 2.286 0.393 -15.302 1.00 94.31 91 ASN A N 1
ATOM 682 C CA . ASN A 1 91 ? 2.930 0.463 -16.607 1.00 94.31 91 ASN A CA 1
ATOM 683 C C . ASN A 1 91 ? 4.396 -0.019 -16.589 1.00 94.31 91 ASN A C 1
ATOM 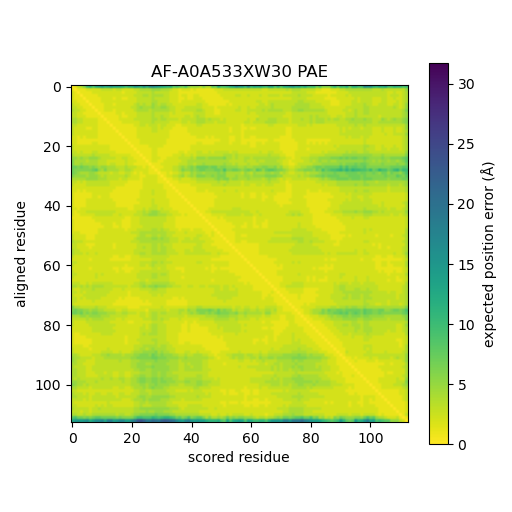685 O O . ASN A 1 91 ? 5.003 -0.179 -17.650 1.00 94.31 91 ASN A O 1
ATOM 689 N N . ARG A 1 92 ? 4.976 -0.240 -15.400 1.00 93.12 92 ARG A N 1
ATOM 690 C CA . ARG A 1 92 ? 6.386 -0.604 -15.229 1.00 93.12 92 ARG A CA 1
ATOM 691 C C . ARG A 1 92 ? 6.617 -2.093 -15.473 1.00 93.12 92 ARG A C 1
ATOM 693 O O . ARG A 1 92 ? 5.803 -2.937 -15.098 1.00 93.12 92 ARG A O 1
ATOM 700 N N . ASP A 1 93 ? 7.791 -2.431 -16.007 1.00 95.62 93 ASP A N 1
ATOM 701 C CA . ASP A 1 93 ? 8.251 -3.821 -16.054 1.00 9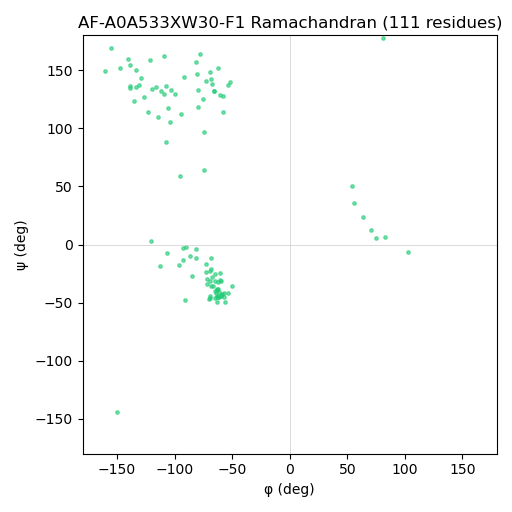5.62 93 ASP A CA 1
ATOM 702 C C . ASP A 1 93 ? 8.693 -4.278 -14.655 1.00 95.62 93 ASP A C 1
ATOM 704 O O . ASP A 1 93 ? 9.821 -4.036 -14.211 1.00 95.62 93 ASP A O 1
ATOM 708 N N . LEU A 1 94 ? 7.787 -4.962 -13.953 1.00 95.00 94 LEU A N 1
ATOM 709 C CA . LEU A 1 94 ? 8.057 -5.483 -12.615 1.00 95.00 94 LEU A CA 1
ATOM 710 C C . LEU A 1 94 ? 9.152 -6.556 -12.603 1.00 95.00 94 LEU A C 1
ATOM 712 O O . LEU A 1 94 ? 9.825 -6.701 -11.588 1.00 95.00 94 LEU A O 1
ATOM 716 N N . LYS A 1 95 ? 9.391 -7.284 -13.703 1.00 94.50 95 LYS A N 1
ATOM 717 C CA . LYS A 1 95 ? 10.488 -8.265 -13.757 1.00 94.50 95 LYS A CA 1
ATOM 718 C C . LYS A 1 95 ? 11.837 -7.561 -13.741 1.00 94.50 95 LYS A C 1
ATOM 720 O O . LYS A 1 95 ? 12.716 -7.952 -12.973 1.00 94.50 95 LYS A O 1
ATOM 725 N N . ALA A 1 96 ? 11.973 -6.496 -14.529 1.00 96.69 96 ALA A N 1
ATOM 726 C CA . ALA A 1 96 ? 13.160 -5.650 -14.503 1.00 96.69 96 ALA A CA 1
ATOM 727 C C . ALA A 1 96 ? 13.327 -4.949 -13.142 1.00 96.69 96 ALA A C 1
ATOM 729 O O . ALA A 1 96 ? 14.430 -4.921 -12.600 1.00 96.69 96 ALA A O 1
ATOM 730 N N . ALA A 1 97 ? 12.237 -4.446 -12.550 1.00 95.44 97 ALA A N 1
ATOM 731 C CA . ALA A 1 97 ? 12.270 -3.804 -11.233 1.00 95.44 97 ALA A CA 1
ATOM 732 C C . ALA A 1 97 ? 12.688 -4.772 -10.108 1.00 95.44 97 ALA A C 1
ATOM 734 O O . ALA A 1 97 ? 13.476 -4.407 -9.236 1.00 95.44 97 ALA A O 1
ATOM 735 N N . MET A 1 98 ? 12.227 -6.027 -10.152 1.00 96.06 98 MET A N 1
ATOM 736 C CA . MET A 1 98 ? 12.682 -7.075 -9.233 1.00 96.06 98 MET A CA 1
ATOM 737 C C . MET A 1 98 ? 14.172 -7.377 -9.407 1.00 96.06 98 MET A C 1
ATOM 739 O O . MET A 1 98 ? 14.898 -7.444 -8.418 1.00 96.06 98 MET A O 1
ATOM 743 N N . ALA A 1 99 ? 14.653 -7.499 -10.649 1.00 96.31 99 ALA A N 1
ATOM 744 C CA . ALA A 1 99 ? 16.076 -7.715 -10.925 1.00 96.31 99 ALA A CA 1
ATOM 745 C C . ALA A 1 99 ? 16.956 -6.544 -10.445 1.00 96.31 99 ALA A C 1
ATOM 747 O O . ALA A 1 99 ? 18.083 -6.758 -10.007 1.00 96.31 99 ALA A O 1
ATOM 748 N N . ALA A 1 100 ? 16.428 -5.318 -10.485 1.00 95.81 100 ALA A N 1
ATOM 749 C CA . ALA A 1 100 ? 17.082 -4.116 -9.973 1.00 95.81 100 ALA A CA 1
ATOM 750 C C . ALA A 1 100 ? 16.943 -3.929 -8.447 1.00 95.81 100 ALA A C 1
ATOM 752 O O . ALA A 1 100 ? 17.486 -2.969 -7.902 1.00 95.81 100 ALA A O 1
ATOM 753 N N . GLY A 1 101 ? 16.201 -4.798 -7.750 1.00 93.81 101 GLY A N 1
ATOM 754 C CA . GLY A 1 101 ? 15.948 -4.690 -6.310 1.00 93.81 101 GLY A CA 1
ATOM 755 C C . GLY A 1 101 ? 15.016 -3.539 -5.907 1.00 93.81 101 GLY A C 1
ATOM 756 O O . GLY A 1 101 ? 14.921 -3.219 -4.725 1.00 93.81 101 GLY A O 1
ATOM 757 N N . THR A 1 102 ? 14.325 -2.909 -6.861 1.00 94.81 102 THR A N 1
ATOM 758 C CA . THR A 1 102 ? 13.400 -1.790 -6.609 1.00 94.81 102 THR A CA 1
ATOM 759 C C . THR A 1 102 ? 11.958 -2.245 -6.401 1.00 94.81 102 THR A C 1
ATOM 761 O O . THR A 1 102 ? 11.137 -1.477 -5.900 1.00 94.81 102 THR A O 1
ATOM 764 N N . PHE A 1 103 ? 11.649 -3.502 -6.725 1.00 97.00 103 PHE A N 1
ATOM 765 C CA . PHE A 1 103 ? 10.368 -4.128 -6.421 1.00 97.00 103 PHE A CA 1
ATOM 766 C C . PHE A 1 103 ? 10.568 -5.492 -5.765 1.00 97.00 103 PHE A C 1
ATOM 768 O O . PHE A 1 103 ? 11.421 -6.273 -6.188 1.00 97.00 103 PHE A O 1
ATOM 775 N N . ARG A 1 104 ? 9.790 -5.801 -4.728 1.00 97.19 104 ARG A N 1
ATOM 776 C CA . ARG A 1 104 ? 9.937 -7.068 -4.013 1.00 97.19 104 ARG A CA 1
ATOM 777 C C . ARG A 1 104 ? 9.270 -8.228 -4.746 1.00 97.19 104 ARG A C 1
ATOM 779 O O . ARG A 1 104 ? 8.106 -8.168 -5.144 1.00 97.19 104 ARG A O 1
ATOM 786 N N . GLN A 1 105 ? 10.005 -9.329 -4.848 1.00 96.00 105 GLN A N 1
ATOM 787 C CA . GLN A 1 105 ? 9.537 -10.532 -5.526 1.00 96.00 105 GLN A CA 1
ATOM 788 C C . GLN A 1 105 ? 8.393 -11.243 -4.786 1.00 96.00 105 GLN A C 1
ATOM 790 O O . GLN A 1 105 ? 7.471 -11.751 -5.420 1.00 96.00 105 GLN A O 1
ATOM 795 N N . ASP A 1 106 ? 8.405 -11.242 -3.453 1.00 96.12 106 ASP A N 1
ATOM 796 C CA . ASP A 1 106 ? 7.331 -11.818 -2.634 1.00 96.12 106 ASP A CA 1
ATOM 797 C C . ASP A 1 106 ? 5.996 -11.070 -2.798 1.00 96.12 106 ASP A C 1
ATOM 799 O O . ASP A 1 106 ? 4.944 -11.700 -2.927 1.00 96.12 106 ASP A O 1
ATOM 803 N N . LEU A 1 107 ? 6.041 -9.739 -2.876 1.00 96.94 107 LEU A N 1
ATOM 804 C CA . LEU A 1 107 ? 4.884 -8.902 -3.179 1.00 96.94 107 LEU A CA 1
ATOM 805 C C . LEU A 1 107 ? 4.335 -9.182 -4.581 1.00 96.94 107 LEU A C 1
ATOM 807 O O . LEU A 1 107 ? 3.126 -9.351 -4.733 1.00 96.94 107 LEU A O 1
ATOM 811 N N . PHE A 1 108 ? 5.208 -9.289 -5.589 1.00 96.00 108 PHE A N 1
ATOM 812 C CA . PHE A 1 108 ? 4.795 -9.635 -6.952 1.00 96.00 108 PHE A CA 1
ATOM 813 C C . PHE A 1 108 ? 4.019 -10.956 -6.989 1.00 96.00 108 PHE A C 1
ATOM 815 O O . PHE A 1 108 ? 2.919 -11.009 -7.537 1.00 96.00 108 PHE A O 1
ATOM 822 N N . TYR A 1 109 ? 4.548 -12.010 -6.361 1.00 94.50 109 TYR A N 1
ATOM 823 C CA . TYR A 1 109 ? 3.876 -13.311 -6.344 1.00 94.50 109 TYR A CA 1
ATOM 824 C C . TYR A 1 109 ? 2.544 -13.297 -5.601 1.00 94.50 109 TYR A C 1
ATOM 826 O O . TYR A 1 109 ? 1.648 -14.041 -5.980 1.00 94.50 109 TYR A O 1
ATOM 834 N N . ARG A 1 110 ? 2.387 -12.468 -4.563 1.00 94.44 110 ARG A N 1
ATOM 835 C CA . ARG A 1 110 ? 1.106 -12.337 -3.854 1.00 94.44 110 ARG A CA 1
ATOM 836 C C . ARG A 1 110 ? 0.040 -11.599 -4.656 1.00 94.44 110 ARG A C 1
ATOM 838 O O . ARG A 1 110 ? -1.137 -11.875 -4.458 1.00 94.44 110 ARG A O 1
ATOM 845 N N . LEU A 1 111 ? 0.444 -10.678 -5.526 1.00 92.31 111 LEU A N 1
ATOM 846 C CA . LEU A 1 111 ? -0.466 -9.917 -6.383 1.00 92.31 111 LEU A CA 1
ATOM 847 C C . LEU A 1 111 ? -0.818 -10.651 -7.682 1.00 92.31 111 LEU A C 1
ATOM 849 O O . LEU A 1 111 ? -1.881 -10.411 -8.243 1.00 92.31 111 LEU A O 1
ATOM 853 N N . ASN A 1 112 ? 0.067 -11.523 -8.166 1.00 86.12 112 ASN A N 1
ATOM 854 C CA . ASN A 1 112 ? -0.089 -12.254 -9.422 1.00 86.12 112 ASN A CA 1
ATOM 855 C C . ASN A 1 112 ? -0.693 -13.657 -9.200 1.00 86.12 112 ASN A C 1
ATOM 857 O O . ASN A 1 112 ? -0.052 -14.662 -9.523 1.00 86.12 112 ASN A O 1
ATOM 861 N N . VAL A 1 1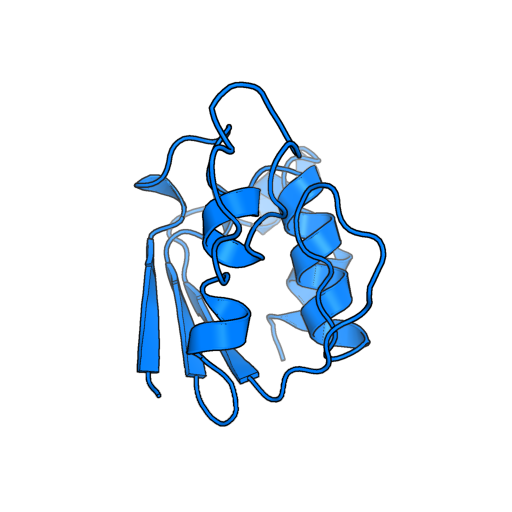13 ? -1.898 -13.707 -8.617 1.00 73.12 113 VAL A N 1
ATOM 862 C CA . VAL A 1 113 ? -2.693 -14.928 -8.367 1.00 73.12 113 VAL A CA 1
ATOM 863 C C . VAL A 1 113 ? -4.100 -14.771 -8.928 1.00 73.12 113 VAL A C 1
ATOM 865 O O . VAL A 1 113 ? -4.666 -13.664 -8.786 1.00 73.12 113 VAL A O 1
#

Radius of gyration: 13.58 Å; Cα contacts (8 Å, |Δi|>4): 206; chains: 1; bounding box: 34×33×34 Å

Solvent-accessible surface area (backbone atoms only — not comparable to full-atom values): 6227 Å² total; per-residue (Å²): 68,82,40,79,44,57,44,70,80,40,58,82,92,44,43,52,42,50,42,42,3,27,31,57,66,49,48,96,82,32,84,53,65,44,83,9,51,52,67,68,7,37,78,27,28,35,37,36,33,34,54,72,59,44,52,65,71,47,46,53,54,51,41,43,30,77,74,70,34,33,45,50,26,42,73,47,86,58,77,40,80,44,54,56,46,80,44,80,43,56,92,60,65,59,69,60,30,34,76,70,69,58,38,62,62,70,48,50,58,70,69,69,117

Sequence (113 aa):
AFIRVNCAAIPTSLIASELFGHEKGAFTGALQRRLGRFELADGGTIFLDEIGDLPAETQIALLRVLQEREIERVGGSQSISVDVRVLAATNRDLKAAMAAGTFRQDLFYRLNV

pLDDT: mean 95.78, std 2.99, range [73.12, 98.5]

Foldseek 3Di:
DEAEDEQVVDDQVCSLCQAAWAQQPLDVPSNHTDHHPQVVQAVHEYEYEACLNHAPVSLVQVLCCLVVQWHAHRSGDDTDHGDYHYHYYHPDDVVVCVVVVRHPPSSVVSNVD

Mean predicted aligned error: 2.71 Å

Nearest PDB structures (foldseek):
  6lua-assembly1_G  TM=9.700E-01  e=7.020E-17  Vibrio cholerae O395
  6jdi-assembly1_A  TM=9.688E-01  e=9.633E-17  Pseudomonas aeruginosa
  6luf-assembly5_E  TM=9.703E-01  e=2.825E-16  Vibrio cholerae O395
  1ny5-assembly1_A  TM=9.680E-01  e=3.552E-15  Aquifex aeolicus
  3dzd-assembly1_B  TM=9.600E-01  e=2.588E-15  Aquifex aeolicus

Secondary structure (DSSP, 8-state):
-EEEEESTTS-TTTHHHHHHEE-TTSSTT--S-EE-HHHHTTTEEEEEESGGG--HHHHHHHHHHHHHSEEE-BT---EEE--EEEEE--SS-HHHHHHTTSS-HHHHHHH--